Protein AF-A0AAN8FL57-F1 (afdb_monomer)

Structure (m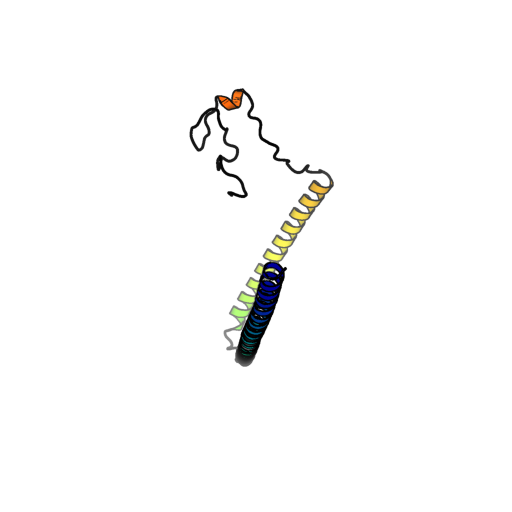mCIF, N/CA/C/O backbone):
data_AF-A0AAN8FL57-F1
#
_entry.id   AF-A0AAN8FL57-F1
#
loop_
_atom_site.group_PDB
_atom_site.id
_atom_site.type_symbol
_atom_site.label_atom_id
_atom_site.label_alt_id
_atom_site.label_comp_id
_atom_site.label_asym_id
_atom_site.label_entity_id
_atom_site.label_seq_id
_atom_site.pdbx_PDB_ins_code
_atom_site.Cartn_x
_atom_site.Cartn_y
_atom_site.Cartn_z
_atom_site.occupancy
_atom_site.B_iso_or_equiv
_atom_site.auth_seq_id
_atom_site.auth_comp_id
_atom_site.auth_asym_id
_atom_site.auth_atom_id
_atom_site.pdbx_PDB_model_num
ATOM 1 N N . MET A 1 1 ? 36.666 -7.096 -56.117 1.00 62.38 1 MET A N 1
ATOM 2 C CA . MET A 1 1 ? 36.379 -8.397 -55.456 1.00 62.38 1 MET A CA 1
ATOM 3 C C . MET A 1 1 ? 37.092 -8.561 -54.116 1.00 62.38 1 MET A C 1
ATOM 5 O O . MET A 1 1 ? 36.530 -9.200 -53.240 1.00 62.38 1 MET A O 1
ATOM 9 N N . THR A 1 2 ? 38.298 -8.020 -53.936 1.00 74.69 2 THR A N 1
ATOM 10 C CA . THR A 1 2 ? 39.055 -8.055 -52.669 1.00 74.69 2 THR A CA 1
ATOM 11 C C . THR A 1 2 ? 38.466 -7.145 -51.589 1.00 74.69 2 THR A C 1
ATOM 13 O O . THR A 1 2 ? 38.304 -7.597 -50.464 1.00 74.69 2 THR A O 1
ATOM 16 N N . GLU A 1 3 ? 38.069 -5.917 -51.920 1.00 78.75 3 GLU A N 1
ATOM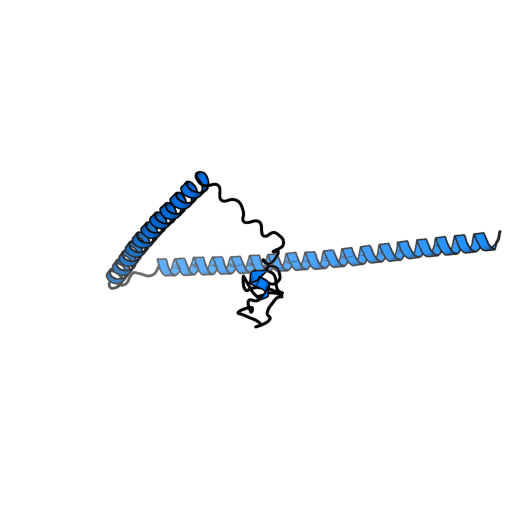 17 C CA . GLU A 1 3 ? 37.481 -4.961 -50.957 1.00 78.75 3 GLU A CA 1
ATOM 18 C C . GLU A 1 3 ? 36.154 -5.454 -50.364 1.00 78.75 3 GLU A C 1
ATOM 20 O O . GLU A 1 3 ? 35.953 -5.405 -49.157 1.00 78.75 3 GLU A O 1
ATOM 25 N N . LEU A 1 4 ? 35.287 -6.033 -51.202 1.00 83.56 4 LEU A N 1
ATOM 26 C CA . LEU A 1 4 ? 34.027 -6.640 -50.761 1.00 83.56 4 LEU A CA 1
ATOM 27 C C . LEU A 1 4 ? 34.233 -7.818 -49.800 1.00 83.56 4 LEU A C 1
ATOM 29 O O . LEU A 1 4 ? 33.397 -8.020 -48.932 1.00 83.56 4 LEU A O 1
ATOM 33 N N . ARG A 1 5 ? 35.326 -8.586 -49.925 1.00 84.19 5 ARG A N 1
ATOM 34 C CA . ARG A 1 5 ? 35.636 -9.672 -48.975 1.00 84.19 5 ARG A CA 1
ATOM 35 C C . ARG A 1 5 ? 36.142 -9.147 -47.637 1.00 84.19 5 ARG A C 1
ATOM 37 O O . ARG A 1 5 ? 35.770 -9.704 -46.616 1.00 84.19 5 ARG A O 1
ATOM 44 N N . HIS A 1 6 ? 36.952 -8.088 -47.645 1.00 87.00 6 HIS A N 1
ATOM 45 C CA . HIS A 1 6 ? 37.421 -7.459 -46.407 1.00 87.00 6 HIS A CA 1
ATOM 46 C C . HIS A 1 6 ? 36.247 -6.855 -45.634 1.00 87.00 6 HIS A C 1
ATOM 48 O O . HIS A 1 6 ? 36.061 -7.191 -44.475 1.00 87.00 6 HIS A O 1
ATOM 54 N N . GLY A 1 7 ? 35.372 -6.098 -46.306 1.00 90.75 7 GLY A N 1
ATOM 55 C CA . GLY A 1 7 ? 34.189 -5.530 -45.653 1.00 90.75 7 GLY A CA 1
ATOM 56 C C . GLY A 1 7 ? 33.208 -6.579 -45.111 1.00 90.75 7 GLY A C 1
ATOM 57 O O . GLY A 1 7 ? 32.523 -6.319 -44.126 1.00 90.75 7 GLY A O 1
ATOM 58 N N . LEU A 1 8 ? 33.144 -7.769 -45.721 1.00 91.44 8 LEU A N 1
ATOM 59 C CA . LEU A 1 8 ? 32.317 -8.871 -45.220 1.00 91.44 8 LEU A CA 1
ATOM 60 C C . LEU A 1 8 ? 32.920 -9.502 -43.958 1.00 91.44 8 LEU A C 1
ATOM 62 O O . LEU A 1 8 ? 32.186 -9.743 -43.007 1.00 91.44 8 LEU A O 1
ATOM 66 N N . HIS A 1 9 ? 34.242 -9.693 -43.919 1.00 91.19 9 HIS A N 1
ATOM 67 C CA . HIS A 1 9 ? 34.940 -10.161 -42.718 1.00 91.19 9 HIS A CA 1
ATOM 68 C C . HIS A 1 9 ? 34.882 -9.146 -41.571 1.00 91.19 9 HIS A C 1
ATOM 70 O O . HIS A 1 9 ? 34.592 -9.531 -40.442 1.00 91.19 9 HIS A O 1
ATOM 76 N N . ASP A 1 10 ? 35.052 -7.853 -41.857 1.00 93.31 10 ASP A N 1
ATOM 77 C CA . ASP A 1 10 ? 34.922 -6.797 -40.847 1.00 93.31 10 ASP A CA 1
ATOM 78 C C . ASP A 1 10 ? 33.513 -6.786 -40.229 1.00 93.31 10 ASP A C 1
ATOM 80 O O . ASP A 1 10 ? 33.345 -6.590 -39.023 1.00 93.31 10 ASP A O 1
ATOM 84 N N . LEU A 1 11 ? 32.480 -7.028 -41.047 1.00 94.38 11 LEU A N 1
ATOM 85 C CA . LEU A 1 11 ? 31.102 -7.130 -40.577 1.00 94.38 11 LEU A CA 1
ATOM 86 C C . LEU A 1 11 ? 30.867 -8.404 -39.754 1.00 94.38 11 LEU A C 1
ATOM 88 O O . LEU A 1 11 ? 30.200 -8.336 -38.723 1.00 94.38 11 LEU A O 1
ATOM 92 N N . GLU A 1 12 ? 31.408 -9.548 -40.180 1.00 95.50 12 GLU A N 1
ATOM 93 C CA . GLU A 1 12 ? 31.349 -10.806 -39.423 1.00 95.50 12 GLU A CA 1
ATOM 94 C C . GLU A 1 12 ? 31.980 -10.650 -38.035 1.00 95.50 12 GLU A C 1
ATOM 96 O O . GLU A 1 12 ? 31.379 -11.050 -37.036 1.00 95.50 12 GLU A O 1
ATOM 101 N N . ASP A 1 13 ? 33.142 -10.005 -37.953 1.00 95.75 13 ASP A N 1
ATOM 102 C CA . ASP A 1 13 ? 33.825 -9.745 -36.688 1.00 95.75 13 ASP A CA 1
ATOM 103 C C . ASP A 1 13 ? 33.064 -8.741 -35.821 1.00 95.75 13 ASP A C 1
ATOM 105 O O . ASP A 1 13 ? 32.904 -8.957 -34.619 1.00 95.75 13 ASP A O 1
ATOM 109 N N . ALA A 1 14 ? 32.510 -7.679 -36.411 1.00 95.62 14 ALA A N 1
ATOM 110 C CA . ALA A 1 14 ? 31.674 -6.730 -35.682 1.00 95.62 14 ALA A CA 1
ATOM 111 C C . ALA A 1 14 ? 30.421 -7.396 -35.090 1.00 95.62 14 ALA A C 1
ATOM 113 O O . ALA A 1 14 ? 30.059 -7.127 -33.943 1.00 95.62 14 ALA A O 1
ATOM 114 N N . VAL A 1 15 ? 29.769 -8.278 -35.852 1.00 96.56 15 VAL A N 1
ATOM 115 C CA . VAL A 1 15 ? 28.594 -9.030 -35.398 1.00 96.56 15 VAL A CA 1
ATOM 116 C C . VAL A 1 15 ? 28.974 -10.008 -34.286 1.00 96.56 15 VAL A C 1
ATOM 118 O O . VAL A 1 15 ? 28.297 -10.038 -33.260 1.00 96.56 15 VAL A O 1
ATOM 121 N N . ARG A 1 16 ? 30.079 -10.747 -34.438 1.00 96.75 16 ARG A N 1
ATOM 122 C CA . ARG A 1 16 ? 30.612 -11.657 -33.411 1.00 96.75 16 ARG A CA 1
ATOM 123 C C . ARG A 1 16 ? 30.884 -10.924 -32.097 1.00 96.75 16 ARG A C 1
ATOM 125 O O . ARG A 1 16 ? 30.343 -11.305 -31.064 1.00 96.75 16 ARG A O 1
ATOM 132 N N . ASN A 1 17 ? 31.602 -9.803 -32.163 1.00 96.69 17 ASN A N 1
ATOM 133 C CA . ASN A 1 17 ? 31.905 -8.967 -31.000 1.00 96.69 17 ASN A CA 1
ATOM 134 C C . ASN A 1 17 ? 30.632 -8.429 -30.328 1.00 96.69 17 ASN A C 1
ATOM 136 O O . ASN A 1 17 ? 30.566 -8.306 -29.107 1.00 96.69 17 ASN A O 1
ATOM 140 N N . LYS A 1 18 ? 29.594 -8.100 -31.111 1.00 96.88 18 LYS A N 1
ATOM 141 C CA . LYS A 1 18 ? 28.300 -7.667 -30.565 1.00 96.88 18 LYS A CA 1
ATOM 142 C C . LYS A 1 18 ? 27.550 -8.796 -29.870 1.00 96.88 18 LYS A C 1
ATOM 144 O O . LYS A 1 18 ? 26.904 -8.526 -28.861 1.00 96.88 18 LYS A O 1
ATOM 149 N N . PHE A 1 19 ? 27.618 -10.021 -30.383 1.00 97.44 19 PHE A N 1
ATOM 150 C CA . PHE A 1 19 ? 27.040 -11.177 -29.701 1.00 97.44 19 PHE A CA 1
ATOM 151 C C . PHE A 1 19 ? 27.753 -11.460 -28.380 1.00 97.44 19 PHE A C 1
ATOM 153 O O . PHE A 1 19 ? 27.073 -11.604 -27.369 1.00 97.44 19 PHE A O 1
ATOM 160 N N . GLU A 1 20 ? 29.085 -11.429 -28.361 1.00 97.25 20 GLU A N 1
ATOM 161 C CA . GLU A 1 20 ? 29.874 -11.602 -27.134 1.00 97.25 20 GLU A CA 1
ATOM 162 C C . GLU A 1 20 ? 29.547 -10.521 -26.084 1.00 97.25 20 GLU A C 1
ATOM 164 O O . GLU A 1 20 ? 29.250 -10.846 -24.935 1.00 97.25 20 GLU A O 1
ATOM 169 N N . ASP A 1 21 ? 29.472 -9.242 -26.479 1.00 97.94 21 ASP A N 1
ATOM 170 C CA . ASP A 1 21 ? 29.069 -8.157 -25.567 1.00 97.94 21 ASP A CA 1
ATOM 171 C C . ASP A 1 21 ? 27.633 -8.337 -25.042 1.00 97.94 21 ASP A C 1
ATOM 173 O O . ASP A 1 21 ? 27.350 -8.080 -23.869 1.00 97.94 21 ASP A O 1
ATOM 177 N N . MET A 1 22 ? 26.704 -8.801 -25.884 1.00 97.12 22 MET A N 1
ATOM 178 C CA . MET A 1 22 ? 25.337 -9.093 -25.446 1.00 97.12 22 MET A CA 1
ATOM 179 C C . MET A 1 22 ? 25.285 -10.263 -24.464 1.00 97.12 22 MET A C 1
ATOM 181 O O . MET A 1 22 ? 24.590 -10.153 -23.454 1.00 97.12 22 MET A O 1
ATOM 185 N N . GLU A 1 23 ? 26.025 -11.344 -24.710 1.00 97.81 23 GLU A N 1
ATOM 186 C CA . GLU A 1 23 ? 26.113 -12.475 -23.782 1.00 97.81 23 GLU A CA 1
ATOM 187 C C . GLU A 1 23 ? 26.673 -12.046 -22.425 1.00 97.81 23 GLU A C 1
ATOM 189 O O . GLU A 1 23 ? 26.113 -12.391 -21.383 1.00 97.81 23 GLU A O 1
ATOM 194 N N . ASP A 1 24 ? 27.728 -11.233 -22.417 1.00 97.81 24 ASP A N 1
ATOM 195 C CA . ASP A 1 24 ? 28.312 -10.711 -21.184 1.00 97.81 24 ASP A CA 1
ATOM 196 C C . ASP A 1 24 ? 27.350 -9.783 -20.437 1.00 97.81 24 ASP A C 1
ATOM 198 O O . ASP A 1 24 ? 27.267 -9.815 -19.206 1.00 97.81 24 ASP A O 1
ATOM 202 N N . ARG A 1 25 ? 26.579 -8.965 -21.161 1.00 98.00 25 ARG A N 1
ATOM 203 C CA . ARG A 1 25 ? 25.538 -8.120 -20.561 1.00 98.00 25 ARG A CA 1
ATOM 204 C C . ARG A 1 25 ? 24.416 -8.945 -19.944 1.00 98.00 25 ARG A C 1
ATOM 206 O O . ARG A 1 25 ? 23.982 -8.603 -18.846 1.00 98.00 25 ARG A O 1
ATOM 213 N N . VAL A 1 26 ? 23.967 -10.003 -20.618 1.00 97.88 26 VAL A N 1
ATOM 214 C CA . VAL A 1 26 ? 22.937 -10.910 -20.092 1.00 97.88 26 VAL A CA 1
ATOM 215 C C . VAL A 1 26 ? 23.444 -11.601 -18.829 1.00 97.88 26 VAL A C 1
ATOM 217 O O . VAL A 1 26 ? 22.775 -11.517 -17.805 1.00 97.88 26 VAL A O 1
ATOM 220 N N . LYS A 1 27 ? 24.665 -12.151 -18.837 1.00 98.00 27 LYS A N 1
ATOM 221 C CA . LYS A 1 27 ? 25.270 -12.783 -17.648 1.00 98.00 27 LYS A CA 1
ATOM 222 C C . LYS A 1 27 ? 25.379 -11.821 -16.465 1.00 98.00 27 LYS A C 1
ATOM 224 O O . LYS A 1 27 ? 25.059 -12.191 -15.338 1.00 98.00 27 LYS A O 1
ATOM 229 N N . ARG A 1 28 ? 25.809 -10.574 -16.701 1.00 98.06 28 ARG A N 1
ATOM 230 C CA . ARG A 1 28 ? 25.861 -9.544 -15.646 1.00 98.06 28 ARG A CA 1
ATOM 231 C C . ARG A 1 28 ? 24.475 -9.240 -15.083 1.00 98.06 28 ARG A C 1
ATOM 233 O O . ARG A 1 28 ? 24.325 -9.121 -13.872 1.00 98.06 28 ARG A O 1
ATOM 240 N N . PHE A 1 29 ? 23.474 -9.129 -15.952 1.00 97.81 29 PHE A N 1
ATOM 241 C CA . PHE A 1 29 ? 22.103 -8.865 -15.532 1.00 97.81 29 PHE A CA 1
ATOM 242 C C . PHE A 1 29 ? 21.515 -10.031 -14.728 1.00 97.81 29 PHE A C 1
ATOM 244 O O . PHE A 1 29 ? 20.908 -9.807 -13.687 1.00 97.81 29 PHE A O 1
ATOM 251 N N . GLU A 1 30 ? 21.748 -11.274 -15.152 1.00 98.00 30 GLU A N 1
ATOM 252 C CA . GLU A 1 30 ? 21.338 -12.475 -14.414 1.00 98.00 30 GLU A CA 1
ATOM 253 C C . GLU A 1 30 ? 21.963 -12.523 -13.015 1.00 98.00 30 GLU A C 1
ATOM 255 O O . GLU A 1 30 ? 21.261 -12.767 -12.033 1.00 98.00 30 GLU A O 1
ATOM 260 N N . GLN A 1 31 ? 23.260 -12.219 -12.902 1.00 98.00 31 GLN A N 1
ATOM 261 C CA . GLN A 1 31 ? 23.947 -12.128 -11.611 1.00 98.00 31 GLN A CA 1
ATOM 262 C C . GLN A 1 31 ? 23.350 -11.032 -10.722 1.00 98.00 31 GLN A C 1
ATOM 264 O O . GLN A 1 31 ? 23.116 -11.259 -9.537 1.00 98.00 31 GLN A O 1
ATOM 269 N N . GLU A 1 32 ? 23.064 -9.854 -11.280 1.00 98.12 32 GLU A N 1
ATOM 270 C CA . GLU A 1 32 ? 22.445 -8.759 -10.531 1.00 98.12 32 GLU A CA 1
ATOM 271 C C . GLU A 1 32 ? 21.032 -9.123 -10.050 1.00 98.12 32 GLU A C 1
ATOM 273 O O . GLU A 1 32 ? 20.680 -8.862 -8.897 1.00 98.12 32 GLU A O 1
ATOM 278 N N . CYS A 1 33 ? 20.231 -9.766 -10.902 1.00 97.44 33 CYS A N 1
ATOM 279 C CA . CYS A 1 33 ? 18.915 -10.279 -10.534 1.00 97.44 33 CYS A CA 1
ATOM 280 C C . CYS A 1 33 ? 19.002 -11.307 -9.405 1.00 97.44 33 CYS A C 1
ATOM 282 O O . CYS A 1 33 ? 18.205 -11.233 -8.469 1.00 97.44 33 CYS A O 1
ATOM 284 N N . GLN A 1 34 ? 19.974 -12.219 -9.462 1.00 97.94 34 GLN A N 1
ATOM 285 C CA . GLN A 1 34 ? 20.170 -13.221 -8.420 1.00 97.94 34 GLN A CA 1
ATOM 286 C C . GLN A 1 34 ? 20.530 -12.571 -7.080 1.00 97.94 34 GLN A C 1
ATOM 288 O O . GLN A 1 34 ? 19.871 -12.838 -6.080 1.00 97.94 34 GLN A O 1
ATOM 293 N N . ILE A 1 35 ? 21.487 -11.636 -7.074 1.00 98.00 35 ILE A N 1
ATOM 294 C CA . ILE A 1 35 ? 21.894 -10.909 -5.861 1.00 98.00 35 ILE A CA 1
ATOM 295 C C . ILE A 1 35 ? 20.704 -10.168 -5.239 1.00 98.00 35 ILE A C 1
ATOM 297 O O . ILE A 1 35 ? 20.490 -10.235 -4.030 1.00 98.00 35 ILE A O 1
ATOM 301 N N . ARG A 1 36 ? 19.902 -9.471 -6.054 1.00 97.81 36 ARG A N 1
ATOM 302 C CA . ARG A 1 36 ? 18.712 -8.760 -5.560 1.00 97.81 36 ARG A CA 1
ATOM 303 C C . ARG A 1 36 ? 17.664 -9.717 -4.996 1.00 97.81 36 ARG A C 1
ATOM 305 O O . ARG A 1 36 ? 17.002 -9.385 -4.016 1.00 97.81 36 ARG A O 1
ATOM 312 N N . MET A 1 37 ? 17.495 -10.884 -5.612 1.00 97.88 37 MET A N 1
ATOM 313 C CA . MET A 1 37 ? 16.552 -11.894 -5.141 1.00 97.88 37 MET A CA 1
ATOM 314 C C . MET A 1 37 ? 16.987 -12.477 -3.792 1.00 97.88 37 MET A C 1
ATOM 316 O O . MET A 1 37 ? 16.157 -12.578 -2.891 1.00 97.88 37 MET A O 1
ATOM 320 N N . ASP A 1 38 ? 18.279 -12.756 -3.619 1.00 97.81 38 ASP A N 1
ATOM 321 C CA . ASP A 1 38 ? 18.835 -13.248 -2.354 1.00 97.81 38 ASP A CA 1
ATOM 322 C C . ASP A 1 38 ? 18.656 -12.213 -1.224 1.00 97.81 38 ASP A C 1
ATOM 324 O O . ASP A 1 38 ? 18.191 -12.553 -0.136 1.00 97.81 38 ASP A O 1
ATOM 328 N N . GLN A 1 39 ? 18.901 -10.927 -1.506 1.00 97.81 39 GLN A N 1
ATOM 329 C CA . GLN A 1 39 ? 18.664 -9.828 -0.555 1.00 97.81 39 GLN A CA 1
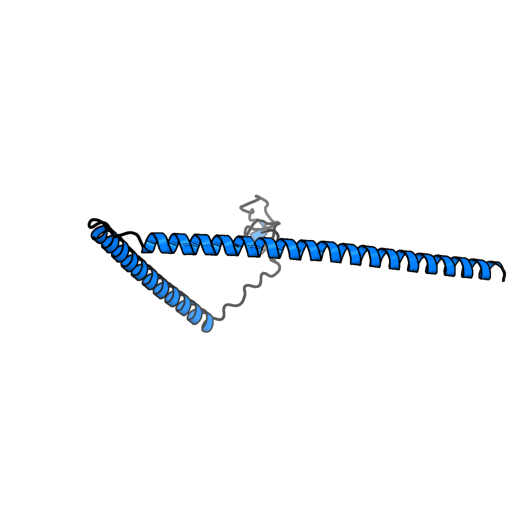ATOM 330 C C . GLN A 1 39 ? 17.188 -9.702 -0.141 1.00 97.81 39 GLN A C 1
ATOM 332 O O . GLN A 1 39 ? 16.874 -9.440 1.025 1.00 97.81 39 GLN A O 1
ATOM 337 N N . LEU A 1 40 ? 16.259 -9.876 -1.087 1.00 97.75 40 LEU A N 1
ATOM 338 C CA . LEU A 1 40 ? 14.824 -9.852 -0.795 1.00 97.75 40 LEU A CA 1
ATOM 339 C C . LEU A 1 40 ? 14.412 -11.027 0.093 1.00 97.75 40 LEU A C 1
ATOM 341 O O . LEU A 1 40 ? 13.630 -10.832 1.024 1.00 97.75 40 LEU A O 1
ATOM 345 N N . ILE A 1 41 ? 14.941 -12.223 -0.171 1.00 97.88 41 ILE A N 1
ATOM 346 C CA . ILE A 1 41 ? 14.687 -13.412 0.649 1.00 97.88 41 ILE A CA 1
ATOM 347 C C . ILE A 1 41 ? 15.176 -13.173 2.079 1.00 97.88 41 ILE A C 1
ATOM 349 O O . ILE A 1 41 ? 14.398 -13.351 3.017 1.00 97.88 41 ILE A O 1
ATOM 353 N N . GLU A 1 42 ? 16.407 -12.688 2.248 1.00 97.56 42 GLU A N 1
ATOM 354 C CA . GLU A 1 42 ? 16.980 -12.382 3.563 1.00 97.56 42 GLU A CA 1
ATOM 355 C C . GLU A 1 42 ? 16.119 -11.365 4.331 1.00 97.56 42 GLU A C 1
ATOM 357 O O . GLU A 1 42 ? 15.715 -11.614 5.468 1.00 97.56 42 GLU A O 1
ATOM 362 N N . THR A 1 43 ? 15.710 -10.279 3.670 1.00 97.56 43 THR A N 1
ATOM 363 C CA . THR A 1 43 ? 14.839 -9.251 4.266 1.00 97.56 43 THR A CA 1
ATOM 364 C C . THR A 1 43 ? 13.484 -9.823 4.704 1.00 97.56 43 THR A C 1
ATOM 366 O O . THR A 1 43 ? 12.954 -9.484 5.766 1.00 97.56 43 THR A O 1
ATOM 369 N N . VAL A 1 44 ? 12.882 -10.697 3.893 1.00 97.50 44 VAL A N 1
ATOM 370 C CA . VAL A 1 44 ? 11.600 -11.341 4.222 1.00 97.50 44 VAL A CA 1
ATOM 371 C C . VAL A 1 44 ? 11.752 -12.284 5.415 1.00 97.50 44 VAL A C 1
ATOM 373 O O . VAL A 1 44 ? 10.879 -12.313 6.288 1.00 97.50 44 VAL A O 1
ATOM 376 N N . GLU A 1 45 ? 12.852 -13.028 5.494 1.00 97.62 45 GLU A N 1
ATOM 377 C CA . GLU A 1 45 ? 13.136 -13.896 6.634 1.00 97.62 45 GLU A CA 1
ATOM 378 C C . GLU A 1 45 ? 13.357 -13.109 7.927 1.00 97.62 45 GLU A C 1
ATOM 380 O O . GLU A 1 45 ? 12.817 -13.483 8.973 1.00 97.62 45 GLU A O 1
ATOM 385 N N . GLU A 1 46 ? 14.099 -12.004 7.872 1.00 97.25 46 GLU A N 1
ATOM 386 C CA . GLU A 1 46 ? 14.293 -11.113 9.017 1.00 97.25 46 GLU A CA 1
ATOM 387 C C . GLU A 1 46 ? 12.967 -10.535 9.513 1.00 97.25 46 GLU A C 1
ATOM 389 O O . GLU A 1 46 ? 12.660 -10.613 10.708 1.00 97.25 46 GLU A O 1
ATOM 394 N N . ASN A 1 47 ? 12.131 -10.045 8.595 1.00 96.06 47 ASN A N 1
ATOM 395 C CA . ASN A 1 47 ? 10.797 -9.545 8.918 1.00 96.06 47 ASN A CA 1
ATOM 396 C C . ASN A 1 47 ? 9.922 -10.631 9.547 1.00 96.06 47 ASN A C 1
ATOM 398 O O . ASN A 1 47 ? 9.234 -10.383 10.540 1.00 96.06 47 ASN A O 1
ATOM 402 N N . ARG A 1 48 ? 9.981 -11.862 9.028 1.00 97.44 48 ARG A N 1
ATOM 403 C CA . ARG A 1 48 ? 9.265 -13.003 9.609 1.00 97.44 48 ARG A CA 1
ATOM 404 C C . ARG A 1 48 ? 9.717 -13.281 11.046 1.00 97.44 48 ARG A C 1
ATOM 406 O O . ARG A 1 48 ? 8.868 -13.516 11.905 1.00 97.44 48 ARG A O 1
ATOM 413 N N . ARG A 1 49 ? 11.025 -13.238 11.327 1.00 97.38 49 ARG A N 1
ATOM 414 C CA . ARG A 1 49 ? 11.573 -13.422 12.687 1.00 97.38 49 ARG A CA 1
ATOM 415 C C . ARG A 1 49 ? 11.146 -12.288 13.622 1.00 97.38 49 ARG A C 1
ATOM 417 O O . ARG A 1 49 ? 10.801 -12.545 14.773 1.00 97.38 49 ARG A O 1
ATOM 424 N N . LEU A 1 50 ? 11.136 -11.043 13.142 1.00 96.94 50 LEU A N 1
ATOM 425 C CA . LEU A 1 50 ? 10.676 -9.889 13.918 1.00 96.94 50 LEU A CA 1
ATOM 426 C C . LEU A 1 50 ? 9.195 -10.015 14.294 1.00 96.94 50 LEU A C 1
ATOM 428 O O . LEU A 1 50 ? 8.849 -9.856 15.462 1.00 96.94 50 LEU A O 1
ATOM 432 N N . LEU A 1 51 ? 8.338 -10.353 13.328 1.00 96.19 51 LEU A N 1
ATOM 433 C CA . LEU A 1 51 ? 6.905 -10.534 13.561 1.00 96.19 51 LEU A CA 1
ATOM 434 C C . LEU A 1 51 ? 6.616 -11.664 14.553 1.00 96.19 51 LEU A C 1
ATOM 436 O O . LEU A 1 51 ? 5.721 -11.521 15.382 1.00 96.19 51 LEU A O 1
ATOM 440 N N . ALA A 1 52 ? 7.384 -12.757 14.507 1.00 96.69 52 ALA A N 1
ATOM 441 C CA . ALA A 1 52 ? 7.260 -13.840 15.480 1.00 96.69 52 ALA A CA 1
ATOM 442 C C . ALA A 1 52 ? 7.551 -13.360 16.913 1.00 96.69 52 ALA A C 1
ATOM 444 O O . ALA A 1 52 ? 6.753 -13.625 17.809 1.00 96.69 52 ALA A O 1
ATOM 445 N N . ARG A 1 53 ? 8.623 -12.578 17.116 1.00 95.88 53 ARG A N 1
ATOM 446 C CA . ARG A 1 53 ? 8.953 -11.996 18.431 1.00 95.88 53 ARG A CA 1
ATOM 447 C C . ARG A 1 53 ? 7.864 -11.055 18.941 1.00 95.88 53 ARG A C 1
ATOM 449 O O . ARG A 1 53 ? 7.426 -11.188 20.076 1.00 95.88 53 ARG A O 1
ATOM 456 N N . ILE A 1 54 ? 7.367 -10.161 18.084 1.00 95.62 54 ILE A N 1
ATOM 457 C CA . ILE A 1 54 ? 6.274 -9.244 18.444 1.00 95.62 54 ILE A CA 1
ATOM 458 C C . ILE A 1 54 ? 5.015 -10.033 18.841 1.00 95.62 54 ILE A C 1
ATOM 460 O O . ILE A 1 54 ? 4.337 -9.688 19.807 1.00 95.62 54 ILE A O 1
ATOM 464 N N . ALA A 1 55 ? 4.695 -11.108 18.117 1.00 95.56 55 ALA A N 1
ATOM 465 C CA . ALA A 1 55 ? 3.549 -11.952 18.441 1.00 95.56 55 ALA A CA 1
ATOM 466 C C . ALA A 1 55 ? 3.710 -12.667 19.796 1.00 95.56 55 ALA A C 1
ATOM 468 O O . ALA A 1 55 ? 2.733 -12.784 20.543 1.00 95.56 55 ALA A O 1
ATOM 469 N N . GLU A 1 56 ? 4.922 -13.118 20.131 1.00 94.31 56 GLU A N 1
ATOM 470 C CA . GLU A 1 56 ? 5.240 -13.704 21.438 1.00 94.31 56 GLU A CA 1
ATOM 471 C C . GLU A 1 56 ? 5.087 -12.678 22.568 1.00 94.31 56 GLU A C 1
ATOM 473 O O . GLU A 1 56 ? 4.356 -12.951 23.521 1.00 94.31 56 GLU A O 1
ATOM 478 N N . GLU A 1 57 ? 5.654 -11.476 22.420 1.00 92.69 57 GLU A N 1
ATOM 479 C CA . GLU A 1 57 ? 5.544 -10.384 23.400 1.00 92.69 57 GLU A CA 1
ATOM 480 C C . GLU A 1 57 ? 4.083 -9.989 23.667 1.00 92.69 57 GLU A C 1
ATOM 482 O O . GLU A 1 57 ? 3.662 -9.863 24.819 1.00 92.69 57 GLU A O 1
ATOM 487 N N . ILE A 1 58 ? 3.270 -9.855 22.612 1.00 92.56 58 ILE A N 1
ATOM 488 C CA . ILE A 1 58 ? 1.832 -9.575 22.748 1.00 92.56 58 ILE A CA 1
ATOM 489 C C . ILE A 1 58 ? 1.139 -10.711 23.507 1.00 92.56 58 ILE A C 1
ATOM 491 O O . ILE A 1 58 ? 0.319 -10.468 24.395 1.00 92.56 58 ILE A O 1
ATOM 495 N N . THR A 1 59 ? 1.456 -11.960 23.167 1.00 92.38 59 THR A N 1
ATOM 496 C CA . THR A 1 59 ? 0.846 -13.131 23.805 1.00 92.38 59 THR A CA 1
ATOM 497 C C . THR A 1 59 ? 1.209 -13.214 25.288 1.00 92.38 59 THR A C 1
ATOM 499 O O . THR A 1 59 ? 0.360 -13.571 26.108 1.00 92.38 59 THR A O 1
ATOM 502 N N . GLU A 1 60 ? 2.446 -12.882 25.648 1.00 88.81 60 GLU A N 1
ATOM 503 C CA . GLU A 1 60 ? 2.917 -12.853 27.031 1.00 88.81 60 GLU A CA 1
ATOM 504 C C . GLU A 1 60 ? 2.279 -11.708 27.827 1.00 88.81 60 GLU A C 1
ATOM 506 O O . GLU A 1 60 ? 1.667 -11.966 28.866 1.00 88.81 60 GLU A O 1
ATOM 511 N N . GLY A 1 61 ? 2.256 -10.486 27.284 1.00 84.38 61 GLY A N 1
ATOM 512 C CA . GLY A 1 61 ? 1.576 -9.350 27.916 1.00 84.38 61 GLY A CA 1
ATOM 513 C C . GLY A 1 61 ? 0.083 -9.609 28.161 1.00 84.38 61 GLY A C 1
ATOM 514 O O . GLY A 1 61 ? -0.458 -9.269 29.216 1.00 84.38 61 GLY A O 1
ATOM 515 N N . LEU A 1 62 ? -0.599 -10.301 27.241 1.00 83.25 62 LEU A N 1
ATOM 516 C CA . LEU A 1 62 ? -1.995 -10.712 27.437 1.00 83.25 62 LEU A CA 1
ATOM 517 C C . LEU A 1 62 ? -2.166 -11.749 28.559 1.00 83.25 62 LEU A C 1
ATOM 519 O O . LEU A 1 62 ? -3.189 -11.736 29.253 1.00 83.25 62 LEU A O 1
ATOM 523 N N . LYS A 1 63 ? -1.192 -12.644 28.769 1.00 82.12 63 LYS A N 1
ATOM 524 C CA . LYS A 1 63 ? -1.214 -13.600 29.890 1.00 82.12 63 LYS A CA 1
ATOM 525 C C . LYS A 1 63 ? -1.019 -12.891 31.229 1.00 82.12 63 LYS A C 1
ATOM 527 O O . LYS A 1 63 ? -1.731 -13.220 32.176 1.00 82.12 63 LYS A O 1
ATOM 532 N N . GLU A 1 64 ? -0.133 -11.900 31.301 1.00 74.50 64 GLU A N 1
ATOM 533 C CA . GLU A 1 64 ? 0.097 -11.108 32.518 1.00 74.50 64 GLU A CA 1
ATOM 534 C C . GLU A 1 64 ? -1.143 -10.303 32.931 1.00 74.50 64 GLU A C 1
ATOM 536 O O . GLU A 1 64 ? -1.551 -10.335 34.095 1.00 74.50 64 GLU A O 1
ATOM 541 N N . VAL A 1 65 ? -1.820 -9.665 31.969 1.00 70.75 65 VAL A N 1
ATOM 542 C CA . VAL A 1 65 ? -3.096 -8.967 32.210 1.00 70.75 65 VAL A CA 1
ATOM 543 C C . VAL A 1 65 ? -4.163 -9.931 32.743 1.00 70.75 65 VAL A C 1
ATOM 545 O O . VAL A 1 65 ? -4.945 -9.572 33.625 1.00 70.75 65 VAL A O 1
ATOM 548 N N . ARG A 1 66 ? -4.177 -11.177 32.255 1.00 62.19 66 ARG A N 1
ATOM 549 C CA . ARG A 1 66 ? -5.136 -12.211 32.673 1.00 62.19 66 ARG A CA 1
ATOM 550 C C . ARG A 1 66 ? -4.819 -12.824 34.045 1.00 62.19 66 ARG A C 1
ATOM 552 O O . ARG A 1 66 ? -5.735 -13.320 34.696 1.00 62.19 66 ARG A O 1
ATOM 559 N N . ALA A 1 67 ? -3.558 -12.795 34.480 1.00 61.41 67 ALA A N 1
ATOM 560 C CA . ALA A 1 67 ? -3.099 -13.358 35.754 1.00 61.41 67 ALA A CA 1
ATOM 561 C C . ALA A 1 67 ? -3.171 -12.372 36.938 1.00 61.41 67 ALA A C 1
ATOM 563 O O . ALA A 1 67 ? -3.006 -12.783 38.088 1.00 61.41 67 ALA A O 1
ATOM 564 N N . SER A 1 68 ? -3.436 -11.085 36.691 1.00 50.88 68 SER A N 1
ATOM 565 C CA . SER A 1 68 ? -3.545 -10.077 37.750 1.00 50.88 68 SER A CA 1
ATOM 566 C C . SER A 1 68 ? -4.797 -10.304 38.618 1.00 50.88 68 SER A C 1
ATOM 568 O O . SER A 1 68 ? -5.922 -10.244 38.110 1.00 50.88 68 SER A O 1
ATOM 570 N N . PRO A 1 69 ? -4.660 -10.546 39.939 1.00 54.28 69 PRO A N 1
ATOM 571 C CA . PRO A 1 69 ? -5.806 -10.688 40.820 1.00 54.28 69 PRO A CA 1
ATOM 572 C C . PRO A 1 69 ? -6.456 -9.315 40.990 1.00 54.28 69 PRO A C 1
ATOM 574 O O . PRO A 1 69 ? -5.901 -8.410 41.619 1.00 54.28 69 PRO A O 1
ATOM 577 N N . THR A 1 70 ? -7.652 -9.158 40.425 1.00 54.16 70 THR A N 1
ATOM 578 C CA . THR A 1 70 ? -8.474 -7.948 40.524 1.00 54.16 70 THR A CA 1
ATOM 579 C C . THR A 1 70 ? -8.566 -7.470 41.975 1.00 54.16 70 THR A C 1
ATOM 581 O O . THR A 1 70 ? -9.277 -8.050 42.801 1.00 54.16 70 THR A O 1
ATOM 584 N N . ARG A 1 71 ? -7.847 -6.385 42.294 1.00 53.09 71 ARG A N 1
ATOM 585 C CA . ARG A 1 71 ? -7.967 -5.659 43.562 1.00 53.09 71 ARG A CA 1
ATOM 586 C C . ARG A 1 71 ? -9.417 -5.193 43.708 1.00 53.09 71 ARG A C 1
ATOM 588 O O . ARG A 1 71 ? -9.967 -4.570 42.800 1.00 53.09 71 ARG A O 1
ATOM 595 N N . LYS A 1 72 ? -10.031 -5.458 44.865 1.00 51.25 72 LYS A N 1
ATOM 596 C CA . LYS A 1 72 ? -11.451 -5.208 45.207 1.00 51.25 72 LYS A CA 1
ATOM 597 C C . LYS A 1 72 ? -11.937 -3.738 45.120 1.00 51.25 72 LYS A C 1
ATOM 599 O O . LYS A 1 72 ? -13.057 -3.456 45.521 1.00 51.25 72 LYS A O 1
ATOM 604 N N . GLY A 1 73 ? -11.157 -2.817 44.549 1.00 49.88 73 GLY A N 1
ATOM 605 C CA . GLY A 1 73 ? -11.590 -1.469 44.148 1.00 49.88 73 GLY A CA 1
ATOM 606 C C . GLY A 1 73 ? -11.871 -1.303 42.643 1.00 49.88 73 GLY A C 1
ATOM 607 O O . GLY A 1 7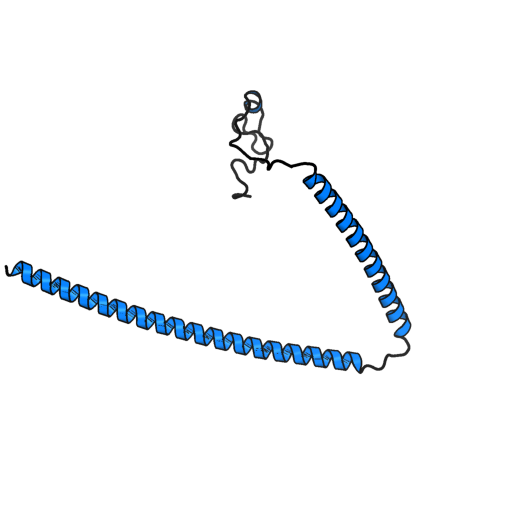3 ? -12.391 -0.271 42.238 1.00 49.88 73 GLY A O 1
ATOM 608 N N . SER A 1 74 ? -11.556 -2.304 41.810 1.00 54.19 74 SER A N 1
ATOM 609 C CA . SER A 1 74 ? -11.601 -2.208 40.337 1.00 54.19 74 SER A CA 1
ATOM 610 C C . SER A 1 74 ? -12.989 -2.402 39.719 1.00 54.19 74 SER A C 1
ATOM 612 O O . SER A 1 74 ? -13.188 -2.053 38.560 1.00 54.19 74 SER A O 1
ATOM 614 N N . LYS A 1 75 ? -13.952 -2.970 40.457 1.00 52.09 75 LYS A N 1
ATOM 615 C CA . LYS A 1 75 ? -15.247 -3.367 39.882 1.00 52.09 75 LYS A CA 1
ATOM 616 C C . LYS A 1 75 ? -16.111 -2.162 39.485 1.00 52.09 75 LYS A C 1
ATOM 618 O O . LYS A 1 75 ? -16.694 -2.184 38.416 1.00 52.09 75 LYS A O 1
ATOM 623 N N . ARG A 1 76 ? -16.104 -1.082 40.283 1.00 53.47 76 ARG A N 1
ATOM 624 C CA . ARG A 1 76 ? -16.870 0.145 39.978 1.00 53.47 76 ARG A CA 1
ATOM 625 C C . ARG A 1 76 ? -16.357 0.872 38.733 1.00 53.47 76 ARG A C 1
ATOM 627 O O . ARG A 1 76 ? -17.159 1.176 37.868 1.00 53.47 76 ARG A O 1
ATOM 634 N N . LYS A 1 77 ? -15.037 1.058 38.599 1.00 56.53 77 LYS A N 1
ATOM 635 C CA . LYS A 1 77 ? -14.451 1.672 37.392 1.00 56.53 77 LYS A CA 1
ATOM 636 C C . LYS A 1 77 ? -14.660 0.822 36.137 1.00 56.53 77 LYS A C 1
ATOM 638 O O . LYS A 1 77 ? -14.927 1.368 35.081 1.00 56.53 77 LYS A O 1
ATOM 643 N N . TYR A 1 78 ? -14.570 -0.504 36.256 1.00 59.50 78 TYR A N 1
ATOM 644 C CA . TYR A 1 78 ? -14.794 -1.401 35.120 1.00 59.50 78 TYR A CA 1
ATOM 645 C C . TYR A 1 78 ? -16.265 -1.428 34.681 1.00 59.50 78 TYR A C 1
ATOM 647 O O . TYR A 1 78 ? -16.541 -1.490 33.489 1.00 59.50 78 TYR A O 1
ATOM 655 N N . ASP A 1 79 ? -17.210 -1.365 35.625 1.00 63.88 79 ASP A N 1
ATOM 656 C CA . ASP A 1 79 ? -18.636 -1.252 35.306 1.00 63.88 79 ASP A CA 1
ATOM 657 C C . ASP A 1 79 ? -18.960 0.122 34.681 1.00 63.88 79 ASP A C 1
ATOM 659 O O . ASP A 1 79 ? -19.649 0.158 33.668 1.00 63.88 79 ASP A O 1
ATOM 663 N N . GLU A 1 80 ? -18.383 1.225 35.180 1.00 65.12 80 GLU A N 1
ATOM 664 C CA . GLU A 1 80 ? -18.518 2.568 34.581 1.00 65.12 80 GLU A CA 1
ATOM 665 C C . GLU A 1 80 ? -17.929 2.639 33.158 1.00 65.12 80 GLU A C 1
ATOM 667 O O . GLU A 1 80 ? -18.607 3.084 32.234 1.00 65.12 80 GLU A O 1
ATOM 672 N N . GLU A 1 81 ? -16.709 2.133 32.936 1.00 70.88 81 GLU A N 1
ATOM 673 C CA . GLU A 1 81 ? -16.090 2.076 31.602 1.00 70.88 81 GLU A CA 1
ATOM 674 C C . GLU A 1 81 ? -16.871 1.165 30.641 1.00 70.88 81 GLU A C 1
ATOM 676 O O . GLU A 1 81 ? -17.017 1.477 29.455 1.00 70.88 81 GLU A O 1
ATOM 681 N N . ARG A 1 82 ? -17.414 0.043 31.134 1.00 74.12 82 ARG A N 1
ATOM 682 C CA . ARG A 1 82 ? -18.258 -0.854 30.332 1.00 74.12 82 ARG A CA 1
ATOM 683 C C . ARG A 1 82 ? -19.576 -0.185 29.955 1.00 74.12 82 ARG A C 1
ATOM 685 O O . ARG A 1 82 ? -20.023 -0.344 28.817 1.00 74.12 82 ARG A O 1
ATOM 692 N N . ASP A 1 83 ? -20.191 0.541 30.877 1.00 79.31 83 ASP A N 1
ATOM 693 C CA . ASP A 1 83 ? -21.452 1.236 30.641 1.00 79.31 83 ASP A CA 1
ATOM 694 C C . ASP A 1 83 ? -21.240 2.422 29.677 1.00 79.31 83 ASP A C 1
ATOM 696 O O . ASP A 1 83 ? -22.011 2.582 28.727 1.00 79.31 83 ASP A O 1
ATOM 700 N N . GLU A 1 84 ? -20.124 3.154 29.791 1.00 84.00 84 GLU A N 1
ATOM 701 C CA . GLU A 1 84 ? -19.703 4.155 28.801 1.00 84.00 84 GLU A CA 1
ATOM 702 C C . GLU A 1 84 ? -19.464 3.552 27.409 1.00 84.00 84 GLU A C 1
ATOM 704 O O . GLU A 1 84 ? -19.858 4.136 26.396 1.00 84.00 84 GLU A O 1
ATOM 709 N N . LEU A 1 85 ? -18.809 2.390 27.328 1.00 85.31 85 LEU A N 1
ATOM 710 C CA . LEU A 1 85 ? -18.584 1.689 26.061 1.00 85.31 85 LEU A CA 1
ATOM 711 C C . LEU A 1 85 ? -19.898 1.204 25.442 1.00 85.31 85 LEU A C 1
ATOM 713 O O . LEU A 1 85 ? -20.067 1.292 24.223 1.00 85.31 85 LEU A O 1
ATOM 717 N N . CYS A 1 86 ? -20.838 0.726 26.259 1.00 87.56 86 CYS A N 1
ATOM 718 C CA . CYS A 1 86 ? -22.168 0.335 25.798 1.00 87.56 86 CYS A CA 1
ATOM 719 C C . CYS A 1 86 ? -22.939 1.535 25.243 1.00 87.56 86 CYS A C 1
ATOM 721 O O . CYS A 1 86 ? -23.521 1.429 24.160 1.00 87.56 86 CYS A O 1
ATOM 723 N N . GLU A 1 87 ? -22.884 2.683 25.919 1.00 88.94 87 GLU A N 1
ATOM 724 C CA . GLU A 1 87 ? -23.546 3.902 25.456 1.00 88.94 87 GLU A CA 1
ATOM 725 C C . GLU A 1 87 ? -22.894 4.450 24.179 1.00 88.94 87 GLU A C 1
ATOM 727 O O . GLU A 1 87 ? -23.582 4.719 23.194 1.00 88.94 87 GLU A O 1
ATOM 732 N N . LYS A 1 88 ? -21.556 4.496 24.113 1.00 91.56 88 LYS A N 1
ATOM 733 C CA . LYS A 1 88 ? -20.827 4.853 22.882 1.00 91.56 88 LYS A CA 1
ATOM 734 C C . LYS A 1 88 ? -21.216 3.937 21.724 1.00 91.56 88 LYS A C 1
ATOM 736 O O . LYS A 1 88 ? -21.52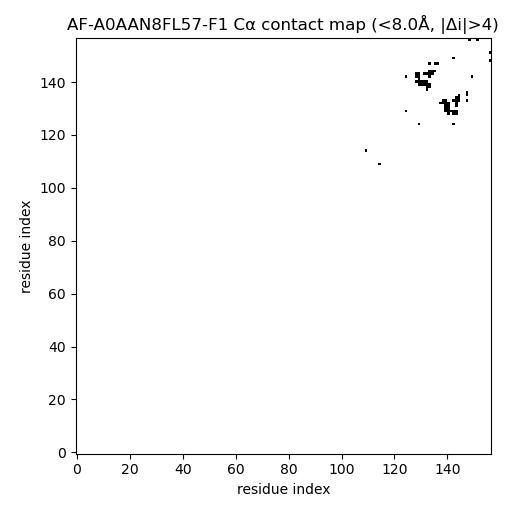6 4.418 20.635 1.00 91.56 88 LYS A O 1
ATOM 741 N N . ARG A 1 89 ? -21.256 2.620 21.948 1.00 92.19 89 ARG A N 1
ATOM 742 C CA . ARG A 1 89 ? -21.662 1.641 20.929 1.00 92.19 89 ARG A CA 1
ATOM 743 C C . ARG A 1 89 ? -23.104 1.865 20.474 1.00 92.19 89 ARG A C 1
ATOM 745 O O . ARG A 1 89 ? -23.370 1.777 19.277 1.00 92.19 89 ARG A O 1
ATOM 752 N N . ARG A 1 90 ? -24.022 2.187 21.390 1.00 94.12 90 ARG A N 1
ATOM 753 C CA . ARG A 1 90 ? -25.414 2.523 21.063 1.00 94.12 90 ARG A CA 1
ATOM 754 C C . ARG A 1 90 ? -25.500 3.774 20.187 1.00 94.12 90 ARG A C 1
ATOM 756 O O . ARG A 1 90 ? -26.186 3.736 19.166 1.00 94.12 90 ARG A O 1
ATOM 763 N N . ILE A 1 91 ? -24.778 4.837 20.544 1.00 94.62 91 ILE A N 1
ATOM 764 C CA . ILE A 1 91 ? -24.731 6.095 19.785 1.00 94.62 91 ILE A CA 1
ATOM 765 C C . ILE A 1 91 ? -24.167 5.861 18.382 1.00 94.62 91 ILE A C 1
ATOM 767 O O . ILE A 1 91 ? -24.768 6.293 17.400 1.00 94.62 91 ILE A O 1
ATOM 771 N N . TYR A 1 92 ? -23.041 5.153 18.258 1.00 94.62 92 TYR A N 1
ATOM 772 C CA . TYR A 1 92 ? -22.447 4.868 16.949 1.00 94.62 92 TYR A CA 1
ATOM 773 C C . TYR A 1 92 ? -23.334 3.968 16.091 1.00 94.62 92 TYR A C 1
ATOM 775 O O . TYR A 1 92 ? -23.469 4.220 14.898 1.00 94.62 92 TYR A O 1
ATOM 783 N N . ALA A 1 93 ? -23.993 2.971 16.686 1.00 94.50 93 ALA A N 1
ATOM 784 C CA . ALA A 1 93 ? -24.947 2.135 15.968 1.00 94.50 93 ALA A CA 1
ATOM 785 C C . ALA A 1 93 ? -26.156 2.940 15.469 1.00 94.50 93 ALA A C 1
ATOM 787 O O . ALA A 1 93 ? -26.644 2.674 14.376 1.00 94.50 93 ALA A O 1
ATOM 788 N N . GLN A 1 94 ? -26.634 3.922 16.243 1.00 95.19 94 GLN A N 1
ATOM 789 C CA . GLN A 1 94 ? -27.688 4.825 15.781 1.00 95.19 94 GLN A CA 1
ATOM 790 C C . GLN A 1 94 ? -27.198 5.691 14.620 1.00 95.19 94 GLN A C 1
ATOM 792 O O . GLN A 1 94 ? -27.824 5.683 13.570 1.00 95.19 94 GLN A O 1
ATOM 797 N N . ARG A 1 95 ? -26.037 6.341 14.762 1.00 94.94 95 ARG A N 1
ATOM 798 C CA . ARG A 1 95 ? -25.456 7.160 13.688 1.00 94.94 95 ARG A CA 1
ATOM 799 C C . ARG A 1 95 ? -25.263 6.369 12.400 1.00 94.94 95 ARG A C 1
ATOM 801 O O . ARG A 1 95 ? -25.545 6.893 11.335 1.00 94.94 95 ARG A O 1
ATOM 808 N N . LEU A 1 96 ? -24.790 5.125 12.487 1.00 95.69 96 LEU A N 1
ATOM 809 C CA . LEU A 1 96 ? -24.640 4.259 11.317 1.00 95.69 96 LEU A CA 1
ATOM 810 C C . LEU A 1 96 ? -25.982 3.996 10.636 1.00 95.69 96 LEU A C 1
ATOM 812 O O . LEU A 1 96 ? -26.062 4.154 9.425 1.00 95.69 96 LEU A O 1
ATOM 816 N N . ARG A 1 97 ? -27.036 3.677 11.399 1.00 96.25 97 ARG A N 1
ATOM 817 C CA . ARG A 1 97 ? -28.385 3.508 10.838 1.00 96.25 97 ARG A CA 1
ATOM 818 C C . ARG A 1 97 ? -28.877 4.771 10.140 1.00 96.25 97 ARG A C 1
ATOM 820 O O . ARG A 1 97 ? -29.368 4.671 9.023 1.00 96.25 97 ARG A O 1
ATOM 827 N N . ASP A 1 98 ? -28.690 5.934 10.761 1.00 95.56 98 ASP A N 1
ATOM 828 C CA . ASP A 1 98 ? -29.105 7.213 10.177 1.00 95.56 98 ASP A CA 1
ATOM 829 C C . ASP A 1 98 ? -28.350 7.478 8.858 1.00 95.56 98 ASP A C 1
ATOM 831 O O . ASP A 1 98 ? -28.944 7.868 7.858 1.00 95.56 98 ASP A O 1
ATOM 835 N N . ARG A 1 99 ? -27.038 7.199 8.815 1.00 95.56 99 ARG A N 1
ATOM 836 C CA . ARG A 1 99 ? -26.227 7.343 7.590 1.00 95.56 99 ARG A CA 1
ATOM 837 C C . ARG A 1 99 ? -26.607 6.340 6.507 1.00 95.56 99 ARG A C 1
ATOM 839 O O . ARG A 1 99 ? -26.610 6.686 5.331 1.00 95.56 99 ARG A O 1
ATOM 846 N N . GLU A 1 100 ? -26.904 5.101 6.880 1.00 96.12 100 GLU A N 1
ATOM 847 C CA . GLU A 1 100 ? -27.388 4.087 5.942 1.00 96.12 100 GLU A CA 1
ATOM 848 C C . GLU A 1 100 ? -28.739 4.485 5.342 1.00 96.12 100 GLU A C 1
ATOM 850 O O . GLU A 1 100 ? -28.982 4.232 4.164 1.00 96.12 100 GLU A O 1
ATOM 855 N N . GLU A 1 101 ? -29.612 5.117 6.125 1.00 96.31 101 GLU A N 1
ATOM 856 C CA . GLU A 1 101 ? -30.884 5.647 5.639 1.00 96.31 101 GLU A CA 1
ATOM 857 C C . GLU A 1 101 ? -30.682 6.829 4.682 1.00 96.31 101 GLU A C 1
ATOM 859 O O . GLU A 1 101 ? -31.224 6.791 3.577 1.00 96.31 101 GLU A O 1
ATOM 864 N N . GLU A 1 102 ? -29.819 7.794 5.030 1.00 95.62 102 GLU A N 1
ATOM 865 C CA . GLU A 1 102 ? -29.414 8.895 4.135 1.00 95.62 102 GLU A CA 1
ATOM 866 C C . GLU A 1 102 ? -28.884 8.359 2.788 1.00 95.62 102 GLU A C 1
ATOM 868 O O . GLU A 1 102 ? -29.264 8.840 1.720 1.00 95.62 102 GLU A O 1
ATOM 873 N N . LEU A 1 103 ? -28.035 7.324 2.812 1.00 95.50 103 LEU A N 1
ATOM 874 C CA . LEU A 1 103 ? -27.507 6.710 1.589 1.00 95.50 103 LEU A CA 1
ATOM 875 C C . LEU A 1 103 ? -28.601 6.032 0.761 1.00 95.50 103 LEU A C 1
ATOM 877 O O . LEU A 1 103 ? -28.648 6.221 -0.452 1.00 95.50 103 LEU A O 1
ATOM 881 N N . ARG A 1 104 ? -29.524 5.301 1.398 1.00 95.25 104 ARG A N 1
ATOM 882 C CA . ARG A 1 104 ? -30.665 4.688 0.695 1.00 95.25 104 ARG A CA 1
ATOM 883 C C . ARG A 1 104 ? -31.581 5.733 0.065 1.00 95.25 104 ARG A C 1
ATOM 885 O O . ARG A 1 104 ? -32.162 5.477 -0.988 1.00 95.25 104 ARG A O 1
ATOM 892 N N . GLU A 1 105 ? -31.748 6.889 0.701 1.00 93.81 105 GLU A N 1
ATOM 893 C CA . GLU A 1 105 ? -32.485 8.015 0.124 1.00 93.81 105 GLU A CA 1
ATOM 894 C C . GLU A 1 105 ? -31.799 8.568 -1.122 1.00 93.81 105 GLU A C 1
ATOM 896 O O . GLU A 1 105 ? -32.466 8.758 -2.140 1.00 93.81 105 GLU A O 1
ATOM 901 N N . ILE A 1 106 ? -30.480 8.758 -1.068 1.00 89.94 106 ILE A N 1
ATOM 902 C CA . ILE A 1 106 ? -29.687 9.196 -2.222 1.00 89.94 106 ILE A CA 1
ATOM 903 C C . ILE A 1 106 ? -29.778 8.170 -3.354 1.00 89.94 106 ILE A C 1
ATOM 905 O O . ILE A 1 106 ? -30.046 8.551 -4.492 1.00 89.94 106 ILE A O 1
ATOM 909 N N . ASP A 1 107 ? -29.620 6.881 -3.058 1.00 90.06 107 ASP A N 1
ATOM 910 C CA . ASP A 1 107 ? -29.696 5.816 -4.062 1.00 90.06 107 ASP A CA 1
ATOM 911 C C . ASP A 1 107 ? -31.075 5.764 -4.728 1.00 90.06 107 ASP A C 1
ATOM 913 O O . ASP A 1 107 ? -31.165 5.703 -5.957 1.00 90.06 107 ASP A O 1
ATOM 917 N N . ARG A 1 108 ? -32.161 5.868 -3.945 1.00 91.62 108 ARG A N 1
ATOM 918 C CA . ARG A 1 108 ? -33.521 5.998 -4.497 1.00 91.62 108 ARG A CA 1
ATOM 919 C C . ARG A 1 108 ? -33.630 7.216 -5.401 1.00 91.62 108 ARG A C 1
ATOM 921 O O . ARG A 1 108 ? -34.057 7.081 -6.546 1.00 91.62 108 ARG A O 1
ATOM 928 N N . PHE A 1 109 ? -33.193 8.378 -4.922 1.00 89.62 109 PHE A N 1
ATOM 929 C CA . PHE A 1 109 ? -33.251 9.610 -5.697 1.00 89.62 109 PHE A CA 1
ATOM 930 C C . PHE A 1 109 ? -32.497 9.481 -7.024 1.00 89.62 109 PHE A C 1
ATOM 932 O O . PHE A 1 109 ? -33.041 9.856 -8.057 1.00 89.62 109 PHE A O 1
ATOM 939 N N . LEU A 1 110 ? -31.285 8.921 -7.024 1.00 84.62 110 LEU A N 1
ATOM 940 C CA . LEU A 1 110 ? -30.476 8.725 -8.230 1.00 84.62 110 LEU A CA 1
ATOM 941 C C . LEU A 1 110 ? -31.056 7.663 -9.173 1.00 84.62 110 LEU A C 1
ATOM 943 O O . LEU A 1 110 ? -30.894 7.778 -10.388 1.00 84.62 110 LEU A O 1
ATOM 947 N N . SER A 1 111 ? -31.740 6.649 -8.637 1.00 83.38 111 SER A N 1
ATOM 948 C CA . SER A 1 111 ? -32.428 5.641 -9.451 1.00 83.38 111 SER A CA 1
ATOM 949 C C . SER A 1 111 ? -33.625 6.222 -10.211 1.00 83.38 111 SER A C 1
ATOM 951 O O . SER A 1 111 ? -33.869 5.855 -11.359 1.00 83.38 111 SER A O 1
ATOM 953 N N . GLU A 1 112 ? -34.333 7.173 -9.599 1.00 83.44 112 GLU A N 1
ATOM 954 C CA . GLU A 1 112 ? -35.492 7.847 -10.191 1.00 83.44 112 GLU A CA 1
ATOM 955 C C . GLU A 1 112 ? -35.085 9.063 -11.038 1.00 83.44 112 GLU A C 1
ATOM 957 O O . GLU A 1 112 ? -35.740 9.397 -12.026 1.00 83.44 112 GLU A O 1
ATOM 962 N N . ASN A 1 113 ? -33.975 9.714 -10.687 1.00 79.12 113 ASN A N 1
ATOM 963 C CA . ASN A 1 113 ? -33.473 10.918 -11.333 1.00 79.12 113 ASN A CA 1
ATOM 964 C C . ASN A 1 113 ? -32.114 10.628 -11.960 1.00 79.12 113 ASN A C 1
ATOM 966 O O . ASN A 1 113 ? -31.072 10.759 -11.318 1.00 79.12 113 ASN A O 1
ATOM 970 N N . VAL A 1 114 ? -32.119 10.291 -13.253 1.00 72.75 114 VAL A N 1
ATOM 971 C CA . VAL A 1 114 ? -30.889 10.110 -14.032 1.00 72.75 114 VAL A CA 1
ATOM 972 C C . VAL A 1 114 ? -30.134 11.437 -14.093 1.00 72.75 114 VAL A C 1
ATOM 974 O O . VAL A 1 114 ? -30.385 12.295 -14.947 1.00 72.75 114 VAL 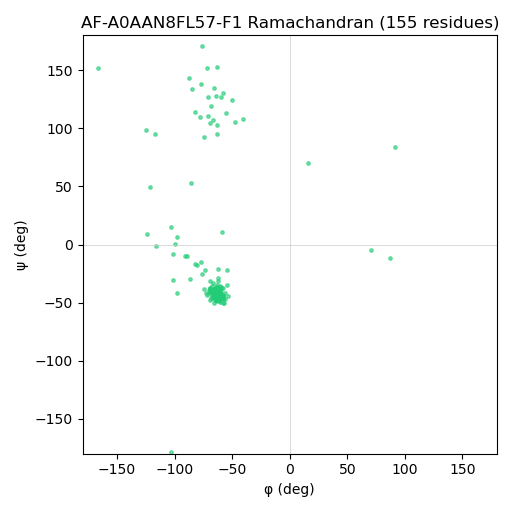A O 1
ATOM 977 N N . VAL A 1 115 ? -29.178 11.610 -13.184 1.00 67.44 115 VAL A N 1
ATOM 978 C CA . VAL A 1 115 ? -28.254 12.738 -13.206 1.00 67.44 115 VAL A CA 1
ATOM 979 C C . VAL A 1 115 ? -27.346 12.540 -14.412 1.00 67.44 115 VAL A C 1
ATOM 981 O O . VAL A 1 115 ? -26.457 11.690 -14.424 1.00 67.44 115 VAL A O 1
ATOM 984 N N . ARG A 1 116 ? -27.578 13.316 -15.475 1.00 67.19 116 ARG A N 1
ATOM 985 C CA . ARG A 1 116 ? -26.649 13.345 -16.607 1.00 67.19 116 ARG A CA 1
ATOM 986 C C . ARG A 1 116 ? -25.292 13.801 -16.087 1.00 67.19 116 ARG A C 1
ATOM 988 O O . ARG A 1 116 ? -25.199 14.862 -15.470 1.00 67.19 116 ARG A O 1
ATOM 995 N N . ALA A 1 117 ? -24.247 13.028 -16.376 1.00 65.81 117 ALA A N 1
ATOM 996 C CA . ALA A 1 117 ? -22.879 13.441 -16.101 1.00 65.81 117 ALA A CA 1
ATOM 997 C C . ALA A 1 117 ? -22.662 14.853 -16.661 1.00 65.81 117 ALA A C 1
ATOM 999 O O . ALA A 1 117 ? -22.917 15.107 -17.846 1.00 65.81 117 ALA A O 1
ATOM 1000 N N . ARG A 1 118 ? -22.232 15.783 -15.802 1.00 65.00 118 ARG A N 1
ATOM 1001 C CA . ARG A 1 118 ? -21.895 17.141 -16.223 1.00 65.00 118 ARG A CA 1
ATOM 1002 C C . ARG A 1 118 ? -20.715 17.033 -17.187 1.00 65.00 118 ARG A C 1
ATOM 1004 O O . ARG A 1 118 ? -19.585 16.810 -16.771 1.00 65.00 118 ARG A O 1
ATOM 1011 N N . ARG A 1 119 ? -20.990 17.163 -18.485 1.00 56.75 119 ARG A N 1
ATOM 1012 C CA . ARG A 1 119 ? -19.948 17.259 -19.506 1.00 56.75 119 ARG A CA 1
ATOM 1013 C C . ARG A 1 119 ? -19.402 18.678 -19.469 1.00 56.75 119 ARG A C 1
ATOM 1015 O O . ARG A 1 119 ? -20.102 19.618 -19.838 1.00 56.75 119 ARG A O 1
ATOM 1022 N N . PHE A 1 120 ? -18.170 18.828 -19.004 1.00 58.19 120 PHE A N 1
ATOM 1023 C CA . PHE A 1 120 ? -17.409 20.050 -19.217 1.00 58.19 120 PHE A CA 1
ATOM 1024 C C . PHE A 1 120 ? -16.955 20.038 -20.681 1.00 58.19 120 PHE A C 1
ATOM 1026 O O . PHE A 1 120 ? -15.974 19.390 -21.024 1.00 58.19 120 PHE A O 1
ATOM 1033 N N . GLY A 1 121 ? -17.746 20.646 -21.566 1.00 58.97 121 GLY A N 1
ATOM 1034 C CA . GLY A 1 121 ? -17.286 20.969 -22.918 1.00 58.97 121 GLY A CA 1
ATOM 1035 C C . GLY A 1 121 ? -16.371 22.193 -22.895 1.00 58.97 121 GLY A C 1
ATOM 1036 O O . GLY A 1 121 ? -16.296 22.891 -21.879 1.00 58.97 121 GLY A O 1
ATOM 1037 N N . ASP A 1 122 ? -15.719 22.491 -24.018 1.00 58.53 122 ASP A N 1
ATOM 1038 C CA . ASP A 1 122 ? -14.968 23.736 -24.176 1.00 58.53 122 ASP A CA 1
ATOM 1039 C C . ASP A 1 122 ? -15.886 24.936 -23.902 1.00 58.53 122 ASP A C 1
ATOM 1041 O O . ASP A 1 122 ? -16.855 25.193 -24.623 1.00 58.53 122 ASP A O 1
ATOM 1045 N N . ARG A 1 123 ? -15.613 25.664 -22.813 1.00 61.56 123 ARG A N 1
ATOM 1046 C CA . ARG A 1 123 ? -16.416 26.823 -22.416 1.00 61.56 123 ARG A CA 1
ATOM 1047 C C . ARG A 1 123 ? -16.245 27.935 -23.452 1.00 61.56 123 ARG A C 1
ATOM 1049 O O . ARG A 1 123 ? -15.223 28.617 -23.472 1.00 61.56 123 ARG A O 1
ATOM 1056 N N . THR A 1 124 ? -17.273 28.172 -24.260 1.00 59.09 124 THR A N 1
ATOM 1057 C CA . THR A 1 124 ? -17.403 29.384 -25.079 1.00 59.09 124 THR A CA 1
ATOM 1058 C C . THR A 1 124 ? -17.970 30.503 -24.200 1.00 59.09 124 THR A C 1
ATOM 1060 O O . THR A 1 124 ? -19.094 30.397 -23.710 1.00 59.09 124 THR A O 1
ATOM 1063 N N . MET A 1 125 ? -17.191 31.561 -23.944 1.00 59.69 125 MET A N 1
ATOM 1064 C CA . MET A 1 125 ? -17.676 32.716 -23.173 1.00 59.69 125 MET A CA 1
ATOM 1065 C C . MET A 1 125 ? -18.788 33.446 -23.934 1.00 59.69 125 MET A C 1
ATOM 1067 O O . MET A 1 125 ? -18.651 33.728 -25.125 1.00 59.69 125 MET A O 1
ATOM 1071 N N . LYS A 1 126 ? -19.880 33.791 -23.243 1.00 65.94 126 LYS A N 1
ATOM 1072 C CA . LYS A 1 126 ? -20.946 34.627 -23.813 1.00 65.94 126 LYS A CA 1
ATOM 1073 C C . LYS A 1 126 ? -20.467 36.077 -23.945 1.00 65.94 126 LYS A C 1
ATOM 1075 O O . LYS A 1 126 ? -19.647 36.544 -23.161 1.00 65.94 126 LYS A O 1
ATOM 1080 N N . THR A 1 127 ? -21.010 36.821 -24.907 1.00 64.31 127 THR A N 1
ATOM 1081 C CA . THR A 1 127 ? -20.574 38.191 -25.256 1.00 64.31 127 THR A CA 1
ATOM 1082 C C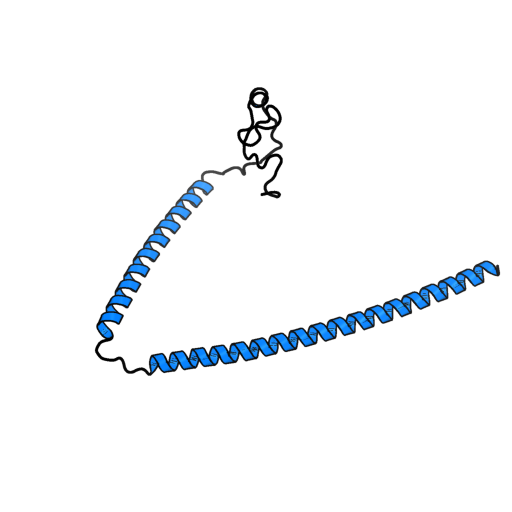 . THR A 1 127 ? -20.556 39.169 -24.076 1.00 64.31 127 THR A C 1
ATOM 1084 O O . THR A 1 127 ? -19.656 39.997 -23.982 1.00 64.31 127 THR A O 1
ATOM 1087 N N . HIS A 1 128 ? -21.484 39.036 -23.130 1.00 63.97 128 HIS A N 1
ATOM 1088 C CA . HIS A 1 128 ? -21.571 39.870 -21.925 1.00 63.97 128 HIS A CA 1
ATOM 1089 C C . HIS A 1 128 ? -20.611 39.447 -20.802 1.00 63.97 128 HIS A C 1
ATOM 1091 O O . HIS A 1 128 ? -20.328 40.235 -19.909 1.00 63.97 128 HIS A O 1
ATOM 1097 N N . GLU A 1 129 ? -20.074 38.226 -20.844 1.00 62.56 129 GLU A N 1
ATOM 1098 C CA . GLU A 1 129 ? -19.053 37.768 -19.892 1.00 62.56 129 GLU A CA 1
ATOM 1099 C C . GLU A 1 129 ? -17.667 38.340 -20.238 1.00 62.56 129 GLU A C 1
ATOM 1101 O O . GLU A 1 129 ? -16.774 38.351 -19.396 1.00 62.56 129 GLU A O 1
ATOM 1106 N N . SER A 1 130 ? -17.488 38.875 -21.454 1.00 64.06 130 SER A N 1
ATOM 1107 C CA . SER A 1 130 ? -16.226 39.481 -21.898 1.00 64.06 130 SER A CA 1
ATOM 1108 C C . SER A 1 130 ? -15.939 40.851 -21.265 1.00 64.06 130 SER A C 1
ATOM 1110 O O . SER A 1 130 ? -14.792 41.277 -21.173 1.00 64.06 130 SER A O 1
ATOM 1112 N N . THR A 1 131 ? -16.960 41.548 -20.778 1.00 68.94 131 THR A N 1
ATOM 1113 C CA . THR A 1 131 ? -16.792 42.834 -20.085 1.00 68.94 131 THR A CA 1
ATOM 1114 C C . THR A 1 131 ? -16.625 42.672 -18.578 1.00 68.94 131 THR A C 1
ATOM 1116 O O . THR A 1 131 ? -16.298 43.635 -17.890 1.00 68.94 131 THR A O 1
ATOM 1119 N N . LEU A 1 132 ? -16.849 41.466 -18.051 1.00 70.19 132 LEU A N 1
ATOM 1120 C CA . LEU A 1 132 ? -16.730 41.180 -16.628 1.00 70.19 132 LEU A CA 1
ATOM 1121 C C . LEU A 1 132 ? -15.273 40.858 -16.269 1.00 70.19 132 LEU A C 1
ATOM 1123 O O . LEU A 1 132 ? -14.606 40.077 -16.949 1.00 70.19 132 LEU A O 1
ATOM 1127 N N . ALA A 1 133 ? -14.786 41.462 -15.185 1.00 72.50 133 ALA A N 1
ATOM 1128 C CA . ALA A 1 133 ? -13.456 41.190 -14.652 1.00 72.50 133 ALA A CA 1
ATOM 1129 C C . ALA A 1 133 ? -13.446 39.861 -13.884 1.00 72.50 133 ALA A C 1
ATOM 1131 O O . ALA A 1 133 ? -14.366 39.566 -13.113 1.00 72.50 133 ALA A O 1
ATOM 1132 N N . CYS A 1 134 ? -12.394 39.059 -14.067 1.00 77.88 134 CYS A N 1
ATOM 1133 C CA . CYS A 1 134 ? -12.194 37.880 -13.235 1.00 77.88 134 CYS A CA 1
ATOM 1134 C C . CYS A 1 134 ? -11.960 38.292 -11.776 1.00 77.88 134 CYS A C 1
ATOM 1136 O O . CYS A 1 134 ? -11.048 39.065 -11.486 1.00 77.88 134 CYS A O 1
ATOM 1138 N N . VAL A 1 135 ? -12.725 37.702 -10.854 1.00 77.44 135 VAL A N 1
ATOM 1139 C CA . VAL A 1 135 ? -12.615 37.966 -9.408 1.00 77.44 135 VAL A CA 1
ATOM 1140 C C . VAL A 1 135 ? -11.237 37.581 -8.841 1.00 77.44 135 VAL A C 1
ATOM 1142 O O . VAL A 1 135 ? -10.833 38.112 -7.815 1.00 77.44 135 VAL A O 1
ATOM 1145 N N . PHE A 1 136 ? -10.487 36.699 -9.513 1.00 73.12 136 PHE A N 1
ATOM 1146 C CA . PHE A 1 136 ? -9.192 36.210 -9.028 1.00 73.12 136 PHE A CA 1
ATOM 1147 C C . PHE A 1 136 ? -7.964 36.925 -9.622 1.00 73.12 136 PHE A C 1
ATOM 1149 O O . PHE A 1 136 ? -7.031 37.204 -8.881 1.00 73.12 136 PHE A O 1
ATOM 1156 N N . CYS A 1 137 ? -7.917 37.226 -10.927 1.00 78.12 137 CYS A N 1
ATOM 1157 C CA . CYS A 1 137 ? -6.737 37.851 -11.560 1.00 78.12 137 CYS A CA 1
ATOM 1158 C C . CYS A 1 137 ? -6.988 39.260 -12.124 1.00 78.12 137 CYS A C 1
ATOM 1160 O O . CYS A 1 137 ? -6.081 39.867 -12.688 1.00 78.12 137 CYS A O 1
ATOM 1162 N N . GLY A 1 138 ? -8.217 39.774 -12.025 1.00 75.62 138 GLY A N 1
ATOM 1163 C CA . GLY A 1 138 ? -8.580 41.128 -12.454 1.00 75.62 138 GLY A CA 1
ATOM 1164 C C . GLY A 1 138 ? -8.590 41.366 -13.967 1.00 75.62 138 GLY A C 1
ATOM 1165 O O . GLY A 1 138 ? -8.997 42.439 -14.403 1.00 75.62 138 GLY A O 1
ATOM 1166 N N . LEU A 1 139 ? -8.183 40.391 -14.787 1.00 75.25 139 LEU A N 1
ATOM 1167 C CA . LEU A 1 139 ? -8.247 40.516 -16.241 1.00 75.25 139 LEU A CA 1
ATOM 1168 C C . LEU A 1 139 ? -9.702 40.454 -16.718 1.00 75.25 139 LEU A C 1
ATOM 1170 O O . LEU A 1 139 ? -10.421 39.494 -16.431 1.00 75.25 139 LEU A O 1
ATOM 1174 N N . SER A 1 140 ? -10.109 41.456 -17.494 1.00 70.50 140 SER A N 1
ATOM 1175 C CA . SER A 1 140 ? -11.389 41.475 -18.206 1.00 70.50 140 SER A CA 1
ATOM 1176 C C . SER A 1 140 ? -11.255 40.795 -19.571 1.00 70.50 140 SER A C 1
ATOM 1178 O O . SER A 1 140 ? -10.221 40.896 -20.235 1.00 70.50 140 SER A O 1
ATOM 1180 N N . GLY A 1 141 ? -12.289 40.076 -20.004 1.00 65.88 141 GLY A N 1
ATOM 1181 C CA . GLY A 1 141 ? -12.406 39.602 -21.390 1.00 65.88 141 GLY A CA 1
ATOM 1182 C C . GLY A 1 141 ? -11.757 38.274 -21.747 1.00 65.88 141 GLY A C 1
ATOM 1183 O O . GLY A 1 141 ? -12.075 37.736 -22.804 1.00 65.88 141 GLY A O 1
ATOM 1184 N N . LYS A 1 142 ? -10.908 37.696 -20.887 1.00 63.31 142 LYS A N 1
ATOM 1185 C CA . LYS A 1 142 ? -10.229 36.415 -21.178 1.00 63.31 142 LYS A CA 1
ATOM 1186 C C . LYS A 1 142 ? -10.854 35.196 -20.489 1.00 63.31 142 LYS A C 1
ATOM 1188 O O . LYS A 1 142 ? -10.767 34.097 -21.025 1.00 63.31 142 LYS A O 1
ATOM 1193 N N . HIS A 1 143 ? -11.457 35.367 -19.314 1.00 64.94 143 HIS A N 1
ATOM 1194 C CA . HIS A 1 143 ? -12.181 34.329 -18.570 1.00 64.94 143 HIS A CA 1
ATOM 1195 C C . HIS A 1 143 ? -13.006 34.978 -17.448 1.00 64.94 143 HIS A C 1
ATOM 1197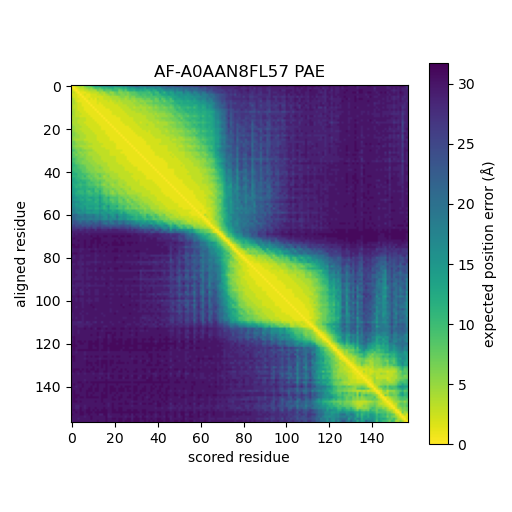 O O . HIS A 1 143 ? -12.606 36.008 -16.911 1.00 64.94 143 HIS A O 1
ATOM 1203 N N . TYR A 1 144 ? -14.115 34.353 -17.048 1.00 63.44 144 TYR A N 1
ATOM 1204 C CA . TYR A 1 144 ? -14.922 34.800 -15.909 1.00 63.44 144 TYR A CA 1
ATOM 1205 C C . TYR A 1 144 ? -15.104 33.665 -14.892 1.00 63.44 144 TYR A C 1
ATOM 1207 O O . TYR A 1 144 ? -15.915 32.766 -15.089 1.00 63.44 144 TYR A O 1
ATOM 1215 N N . SER A 1 145 ? -14.283 33.707 -13.842 1.00 61.28 145 SER A N 1
ATOM 1216 C CA . SER A 1 145 ? -14.378 33.032 -12.536 1.00 61.28 145 SER A CA 1
ATOM 1217 C C . SER A 1 145 ? -15.352 31.844 -12.351 1.00 61.28 145 SER A C 1
ATOM 1219 O O . SER A 1 145 ? -16.279 31.929 -11.550 1.00 61.28 145 SER A O 1
ATOM 1221 N N . ASP A 1 146 ? -15.085 30.682 -12.949 1.00 59.19 146 ASP A N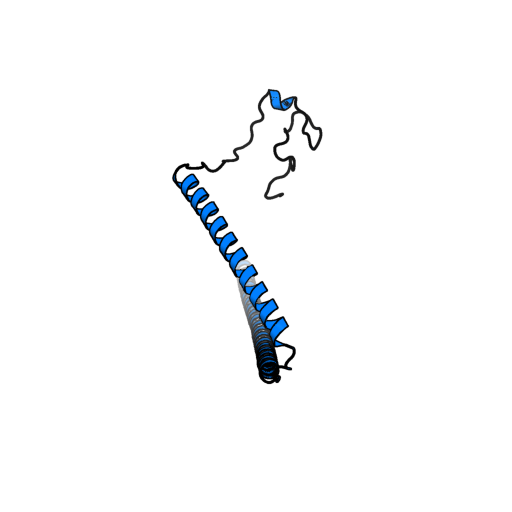 1
ATOM 1222 C CA . ASP A 1 146 ? -15.721 29.405 -12.562 1.00 59.19 146 ASP A CA 1
ATOM 1223 C C . ASP A 1 146 ? -14.693 28.357 -12.134 1.00 59.19 146 ASP A C 1
ATOM 1225 O O . ASP A 1 146 ? -14.751 27.197 -12.524 1.00 59.19 146 ASP A O 1
ATOM 1229 N N . ALA A 1 147 ? -13.802 28.790 -11.240 1.00 57.66 147 ALA A N 1
ATOM 1230 C CA . ALA A 1 147 ? -12.469 28.257 -11.006 1.00 57.66 147 ALA A CA 1
ATOM 1231 C C . ALA A 1 147 ? -11.448 28.997 -11.876 1.00 57.66 147 ALA A C 1
ATOM 1233 O O . ALA A 1 147 ? -10.954 28.509 -12.888 1.00 57.66 147 ALA A O 1
ATOM 1234 N N . CYS A 1 148 ? -10.999 30.144 -11.372 1.00 58.72 148 CYS A N 1
ATOM 1235 C CA . CYS A 1 148 ? -9.725 30.719 -11.773 1.00 58.72 148 CYS A CA 1
ATOM 1236 C C . CYS A 1 148 ? -8.521 30.163 -10.958 1.00 58.72 148 CYS A C 1
ATOM 1238 O O . CYS A 1 148 ? -7.694 30.924 -10.474 1.00 58.72 148 CYS A O 1
ATOM 1240 N N . PRO A 1 149 ? -8.313 28.839 -10.853 1.00 56.03 149 PRO A N 1
ATOM 1241 C CA . PRO A 1 149 ? -7.036 28.252 -11.184 1.00 56.03 149 PRO A CA 1
ATOM 1242 C C . PRO A 1 149 ? -6.674 28.686 -12.599 1.00 56.03 149 PRO A C 1
ATOM 1244 O O . PRO A 1 149 ? -5.495 28.803 -12.880 1.00 56.03 149 PRO A O 1
ATOM 1247 N N . LYS A 1 150 ? -7.668 29.074 -13.417 1.00 55.22 150 LYS A N 1
ATOM 1248 C CA . LYS A 1 150 ? -7.458 29.637 -14.717 1.00 55.22 150 LYS A CA 1
ATOM 1249 C C . LYS A 1 150 ? -6.280 30.646 -14.853 1.00 55.22 150 LYS A C 1
ATOM 1251 O O . LYS A 1 150 ? -6.347 31.831 -14.585 1.00 55.22 150 LYS A O 1
ATOM 1256 N N . VAL A 1 151 ? -5.231 30.210 -15.506 1.00 58.94 151 VAL A N 1
ATOM 1257 C CA . VAL A 1 151 ? -5.536 29.348 -16.642 1.00 58.94 151 VAL A CA 1
ATOM 1258 C C . VAL A 1 151 ? -5.434 27.822 -16.375 1.00 58.94 151 VAL A C 1
ATOM 1260 O O . VAL A 1 151 ? -5.765 27.049 -17.252 1.00 58.94 151 VAL A O 1
ATOM 1263 N N . ARG A 1 152 ? -5.202 27.417 -15.110 1.00 53.09 152 ARG A N 1
ATOM 1264 C CA . ARG A 1 152 ? -5.159 26.053 -14.544 1.00 53.09 152 ARG A CA 1
ATOM 1265 C C . ARG A 1 152 ? -6.435 25.182 -14.569 1.00 53.09 152 ARG A C 1
ATOM 1267 O O . ARG A 1 152 ? -7.574 25.655 -14.458 1.00 53.09 152 ARG A O 1
ATOM 1274 N N . THR A 1 153 ? -6.139 23.883 -14.586 1.00 48.97 153 THR A N 1
ATOM 1275 C CA . THR A 1 153 ? -6.956 22.657 -14.639 1.00 48.97 153 THR A CA 1
ATOM 1276 C C . THR A 1 153 ? -7.078 21.926 -13.293 1.00 48.97 153 THR A C 1
ATOM 1278 O O . THR A 1 153 ? -6.559 22.429 -12.307 1.00 48.97 153 THR A O 1
ATOM 1281 N N . VAL A 1 154 ? -7.791 20.774 -13.270 1.00 44.44 154 VAL A N 1
ATOM 1282 C CA . VAL A 1 154 ? -7.886 19.766 -12.175 1.00 44.44 154 VAL A CA 1
ATOM 1283 C C . VAL A 1 154 ? -6.990 18.530 -12.395 1.00 44.44 154 VAL A C 1
ATOM 1285 O O . VAL A 1 154 ? -6.925 17.664 -11.549 1.00 44.44 154 VAL A O 1
ATOM 1288 N N . ASP A 1 155 ? -6.238 18.495 -13.498 1.00 48.09 155 ASP A N 1
ATOM 1289 C CA . ASP A 1 155 ? -4.924 17.822 -13.585 1.00 48.09 155 ASP A CA 1
ATOM 1290 C C . ASP A 1 155 ? -3.779 18.875 -13.535 1.00 48.09 155 ASP A C 1
ATOM 1292 O O . ASP A 1 155 ? -2.612 18.612 -13.809 1.00 48.09 155 ASP A O 1
ATOM 1296 N N . GLU A 1 156 ? -4.146 20.092 -13.113 1.00 46.28 156 GLU A N 1
ATOM 1297 C CA . GLU A 1 156 ? -3.356 21.108 -12.411 1.00 46.28 156 GLU A CA 1
ATOM 1298 C C . GLU A 1 156 ? -4.069 21.486 -11.077 1.00 46.28 156 GLU A C 1
ATOM 1300 O O . GLU A 1 156 ? -3.655 22.462 -10.441 1.00 46.28 156 GLU A O 1
ATOM 1305 N N . ARG A 1 157 ? -5.133 20.765 -10.642 1.00 43.09 157 ARG A N 1
ATOM 1306 C CA . ARG A 1 157 ? -5.719 20.844 -9.277 1.00 43.09 157 ARG A CA 1
ATOM 1307 C C . ARG A 1 157 ? -5.520 19.504 -8.594 1.00 43.09 157 ARG A C 1
ATOM 1309 O O . ARG A 1 157 ? -5.423 18.495 -9.311 1.00 43.09 157 ARG A O 1
#

Solvent-accessible surface area (backbone atoms only — not comparable to full-atom values): 9161 Å² total; per-residue (Å²): 119,67,67,65,51,51,56,49,50,55,48,53,50,52,51,50,54,50,50,52,53,48,51,52,50,50,53,51,49,53,51,52,52,49,55,54,50,52,53,51,52,53,53,52,51,52,50,52,54,51,52,52,52,54,53,49,54,53,54,50,54,54,48,53,66,69,67,57,79,78,57,96,75,50,63,63,59,52,51,51,53,48,51,51,50,51,51,51,50,51,52,51,53,49,52,50,51,54,50,53,50,54,50,52,50,51,51,50,49,48,72,76,42,79,75,72,78,85,75,85,63,88,82,77,80,54,82,75,47,36,76,36,55,15,86,77,78,61,48,55,50,82,52,65,66,84,67,61,63,56,94,49,52,70,95,70,89

Radius of gyration: 36.73 Å; Cα contacts (8 Å, |Δi|>4): 35; chains: 1; bounding box: 74×57×101 Å

Secondary structure (DSSP, 8-state):
-HHHHHHHHHHHHHHHHHHHHHHHHHHHHHHHHHHHHHHHHHHHHHHHHHHHHHHHHHHHHHHHHHHS---TTHHHHHHHHHHHHHHHHHHHHHHHHHHHHHHHHHHHHHHHS-------------GGGGGSBPTTT--BSS--SS-TTTT--SS--

Mean predicted aligned error: 20.26 Å

Sequence (157 aa):
MTELRHGLHDLEDAVRNKFEDMEDRVKRFEQECQIRMDQLIETVEENRRLLARIAEEITEGLKEVRASPTRKGSKRKYDEERDELCEKRRIYAQRLRDREEELREIDRFLSENVVRARRFGDRTMKTHESTLACVFCGLSGKHYSDACPKVRTVDER

pLDDT: mean 80.49, std 16.98, range [43.09, 98.12]

Foldseek 3Di:
DVVVVVVVVVVVVVVVVVVVVVVVVVVVVVVVVVVVVVVVVVVVVVVVVVVVVVVVVVVVVVVVVVPDDDDPVCPVVVVVVVVVVVVVVVVVVVVVVVVVVVVVVVVVCCVVDVDDDPDPDDDDDDPVQQQDAAPPPRDHRPDHDPDVVVVDDPVSD

Organism: Trichostrongylus colubriformis (NCBI:txid6319)